Protein AF-A0A447N7Y9-F1 (afdb_monomer)

Solvent-accessible surface area (backbone atoms only — not comparable to full-atom values): 5799 Å² total; per-residue (Å²): 119,82,85,55,87,88,74,66,75,68,71,70,64,37,53,52,51,27,70,78,40,60,86,86,44,84,77,80,80,66,50,66,72,53,66,88,50,84,92,64,55,73,65,56,45,52,40,34,52,50,51,44,50,53,49,52,52,49,52,50,52,53,52,51,55,56,54,74,72,46,80,62,95,65,78,80,67,63,82,82,77,80,71,88,80,84,85,132

Structure (mmCIF, N/CA/C/O backbone):
data_AF-A0A447N7Y9-F1
#
_entry.id   AF-A0A447N7Y9-F1
#
loop_
_atom_site.group_PDB
_atom_site.id
_atom_site.type_symbol
_atom_site.label_atom_id
_atom_site.label_alt_id
_atom_site.label_comp_id
_atom_site.label_asym_id
_atom_site.label_entity_id
_atom_site.label_seq_id
_atom_site.pdbx_PDB_ins_code
_atom_site.Cartn_x
_atom_site.Cartn_y
_atom_site.Cartn_z
_atom_site.occupancy
_atom_site.B_iso_or_equiv
_atom_site.auth_seq_id
_atom_site.auth_comp_id
_atom_site.auth_asym_id
_atom_site.auth_atom_id
_atom_site.pdbx_PDB_model_num
ATOM 1 N N . MET A 1 1 ? -6.401 -9.817 12.881 1.00 54.88 1 MET A N 1
ATOM 2 C CA . MET A 1 1 ? -6.805 -10.060 11.483 1.00 54.88 1 MET A CA 1
ATOM 3 C C . MET A 1 1 ? -5.526 -10.062 10.674 1.00 54.88 1 MET A C 1
ATOM 5 O O . MET A 1 1 ? -4.841 -9.055 10.716 1.00 54.88 1 MET A O 1
ATOM 9 N N . ARG A 1 2 ? -5.148 -11.198 10.080 1.00 66.19 2 ARG A N 1
ATOM 10 C CA . ARG A 1 2 ? -3.969 -11.294 9.204 1.00 66.19 2 ARG A CA 1
ATOM 11 C C . ARG A 1 2 ? -4.407 -11.077 7.763 1.00 66.19 2 ARG A C 1
ATOM 13 O O . ARG A 1 2 ? -5.487 -11.539 7.394 1.00 66.19 2 ARG A O 1
ATOM 20 N N . LEU A 1 3 ? -3.580 -10.404 6.974 1.00 77.62 3 LEU A N 1
ATOM 21 C CA . LEU A 1 3 ? -3.799 -10.276 5.533 1.00 77.62 3 LEU A CA 1
ATOM 22 C C . LEU A 1 3 ? -3.519 -11.606 4.829 1.00 77.62 3 LEU A C 1
ATOM 24 O O . LEU A 1 3 ? -2.546 -12.295 5.137 1.00 77.62 3 LEU A O 1
ATOM 28 N N . GLY A 1 4 ? -4.389 -11.978 3.892 1.00 76.62 4 GLY A N 1
ATOM 29 C CA . GLY A 1 4 ? -4.171 -13.135 3.031 1.00 76.62 4 GLY A CA 1
ATOM 30 C C . GLY A 1 4 ? -3.244 -12.774 1.871 1.00 76.62 4 GLY A C 1
ATOM 31 O O . GLY A 1 4 ? -3.266 -11.650 1.379 1.00 76.62 4 GLY A O 1
ATOM 32 N N . ALA A 1 5 ? -2.460 -13.733 1.377 1.00 64.62 5 ALA A N 1
ATOM 33 C CA . ALA A 1 5 ? -1.550 -13.498 0.249 1.00 64.62 5 ALA A CA 1
ATOM 34 C C . ALA A 1 5 ? -2.273 -13.015 -1.029 1.00 64.62 5 ALA A C 1
ATOM 36 O O . ALA A 1 5 ? -1.709 -12.241 -1.792 1.00 64.62 5 ALA A O 1
ATOM 37 N N . GLN A 1 6 ? -3.536 -13.417 -1.220 1.00 72.12 6 GLN A N 1
ATOM 38 C CA . GLN A 1 6 ? -4.366 -13.039 -2.372 1.00 72.12 6 GLN A CA 1
ATOM 39 C C . GLN A 1 6 ? -5.232 -11.792 -2.124 1.00 72.12 6 GLN A C 1
ATOM 41 O O . GLN A 1 6 ? -5.983 -11.391 -3.007 1.00 72.12 6 GLN A O 1
ATOM 46 N N . SER A 1 7 ? -5.171 -11.185 -0.932 1.00 83.50 7 SER A N 1
ATOM 47 C CA . SER A 1 7 ? -6.030 -10.048 -0.566 1.00 83.50 7 SER A CA 1
ATOM 48 C C . SER A 1 7 ? -5.361 -8.686 -0.771 1.00 83.50 7 SER A C 1
ATOM 50 O O . SER A 1 7 ? -5.868 -7.684 -0.274 1.00 83.50 7 SER A O 1
ATOM 52 N N . VAL A 1 8 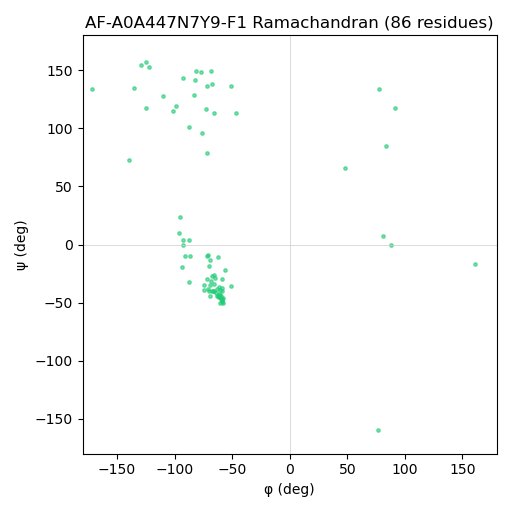? -4.196 -8.634 -1.428 1.00 90.44 8 VAL A N 1
ATOM 53 C CA . VAL A 1 8 ? -3.410 -7.406 -1.612 1.00 90.44 8 VAL A CA 1
ATOM 54 C C . VAL A 1 8 ? -2.920 -7.304 -3.052 1.00 90.44 8 VAL A C 1
ATOM 56 O O . VAL A 1 8 ? -2.389 -8.260 -3.611 1.00 90.44 8 VAL A O 1
ATOM 59 N N . GLN A 1 9 ? -3.066 -6.117 -3.635 1.00 92.25 9 GLN A N 1
ATOM 60 C CA . GLN A 1 9 ? -2.528 -5.753 -4.945 1.00 92.25 9 GLN A CA 1
ATOM 61 C C . GLN A 1 9 ? -1.613 -4.527 -4.806 1.00 92.25 9 GLN A C 1
ATOM 63 O O . GLN A 1 9 ? -1.797 -3.704 -3.906 1.00 92.25 9 GLN A O 1
ATOM 68 N N . PHE A 1 10 ? -0.636 -4.383 -5.706 1.00 92.56 10 PHE A N 1
ATOM 69 C CA . PHE A 1 10 ? 0.393 -3.338 -5.637 1.00 92.56 10 PHE A CA 1
ATOM 70 C C . PHE A 1 10 ? 0.456 -2.492 -6.916 1.00 92.56 10 PHE A C 1
ATOM 72 O O . PHE A 1 10 ? 0.093 -2.942 -8.00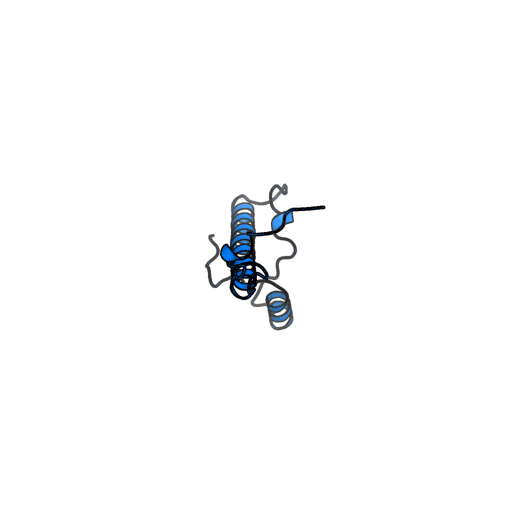1 1.00 92.56 10 PHE A O 1
ATOM 79 N N . GLY A 1 11 ? 0.988 -1.273 -6.790 1.00 91.06 11 GLY A N 1
ATOM 80 C CA . GLY A 1 11 ? 1.266 -0.383 -7.920 1.00 91.06 11 GLY A CA 1
ATOM 81 C C . GLY A 1 11 ? 0.029 0.316 -8.493 1.00 91.06 11 GLY A C 1
ATOM 82 O O . GLY A 1 11 ? -0.991 0.453 -7.831 1.00 91.06 11 GLY A O 1
ATOM 83 N N . LEU A 1 12 ? 0.128 0.795 -9.736 1.00 91.81 12 LEU A N 1
ATOM 84 C CA . LEU A 1 12 ? -0.956 1.541 -10.393 1.00 91.81 12 LEU A CA 1
ATOM 85 C C . LEU A 1 12 ? -2.192 0.679 -10.686 1.00 91.81 12 LEU A C 1
ATOM 87 O O . LEU A 1 12 ? -3.300 1.202 -10.713 1.00 91.81 12 LEU A O 1
ATOM 91 N N . ALA A 1 13 ? -2.014 -0.634 -10.853 1.00 90.81 13 ALA A N 1
ATOM 92 C CA . ALA A 1 13 ? -3.122 -1.559 -11.076 1.00 90.81 13 ALA A CA 1
ATOM 93 C C . ALA A 1 13 ? -4.101 -1.585 -9.890 1.00 90.81 13 ALA A C 1
ATOM 95 O O . ALA A 1 13 ? -5.308 -1.639 -10.104 1.00 90.81 13 ALA A O 1
ATOM 96 N N . SER A 1 14 ? -3.607 -1.471 -8.649 1.00 91.94 14 SER A N 1
ATOM 97 C CA . SER A 1 14 ? -4.490 -1.429 -7.477 1.00 91.94 14 SER A CA 1
ATOM 98 C C . SER A 1 14 ? -5.267 -0.116 -7.367 1.00 91.94 14 SER A C 1
ATOM 100 O O . SER A 1 14 ? -6.393 -0.117 -6.877 1.00 91.94 14 SER A O 1
ATOM 102 N N . LEU A 1 15 ? -4.705 0.995 -7.858 1.00 93.25 15 LEU A N 1
ATOM 103 C CA . LEU A 1 15 ? -5.426 2.264 -7.958 1.00 93.25 15 LEU A CA 1
ATOM 104 C C . LEU A 1 15 ? -6.526 2.196 -9.022 1.00 93.25 15 LEU A C 1
ATOM 106 O O . LEU A 1 15 ? -7.635 2.645 -8.758 1.00 93.25 15 LEU A O 1
ATOM 110 N N . ALA A 1 16 ? -6.230 1.631 -10.196 1.00 93.56 16 ALA A N 1
ATOM 111 C CA . ALA A 1 16 ? -7.226 1.443 -11.250 1.00 93.56 16 ALA A CA 1
ATOM 112 C C . ALA A 1 16 ? -8.399 0.583 -10.755 1.00 93.56 16 ALA A C 1
ATOM 114 O O . ALA A 1 16 ? -9.545 1.000 -10.861 1.00 93.56 16 ALA A O 1
ATOM 115 N N . HIS A 1 17 ? -8.107 -0.542 -10.095 1.00 92.81 17 HIS A N 1
ATOM 116 C CA . HIS A 1 17 ? -9.139 -1.412 -9.533 1.00 92.81 17 HIS A CA 1
ATOM 117 C C . HIS A 1 17 ? -10.006 -0.709 -8.474 1.00 92.81 17 HIS A C 1
ATOM 119 O O . HIS A 1 17 ? -11.218 -0.882 -8.461 1.00 92.81 17 HIS A O 1
ATOM 125 N N . TYR A 1 18 ? -9.410 0.136 -7.624 1.00 94.00 18 TYR A N 1
ATOM 126 C CA . TYR A 1 18 ? -10.170 0.954 -6.671 1.00 94.00 18 TYR A CA 1
ATOM 127 C C . TYR A 1 18 ? -11.058 2.007 -7.342 1.00 94.00 18 TYR A C 1
ATOM 129 O O . TYR A 1 18 ? -12.118 2.328 -6.818 1.00 94.00 18 TYR A O 1
ATOM 137 N N . ILE A 1 19 ? -10.631 2.572 -8.472 1.00 95.19 19 ILE A N 1
ATOM 138 C CA . ILE A 1 19 ? -11.446 3.532 -9.227 1.00 95.19 19 ILE A CA 1
ATOM 139 C C . ILE A 1 19 ? -12.642 2.828 -9.875 1.00 95.19 19 ILE A C 1
ATOM 141 O O . ILE A 1 19 ? -13.735 3.392 -9.874 1.00 95.19 19 ILE A O 1
ATOM 145 N N . ASP A 1 20 ? -12.434 1.618 -10.395 1.00 95.62 20 ASP A N 1
ATOM 146 C CA . ASP A 1 20 ? -13.480 0.838 -11.057 1.00 95.62 20 ASP A CA 1
ATOM 147 C C . ASP A 1 20 ? -14.524 0.304 -10.063 1.00 95.62 20 ASP A C 1
ATOM 149 O O . ASP A 1 20 ? -15.716 0.320 -10.372 1.00 95.62 20 ASP A O 1
ATOM 153 N N . ASP A 1 21 ? -14.103 -0.118 -8.863 1.00 93.62 21 ASP A N 1
ATOM 154 C CA . ASP A 1 21 ? -15.004 -0.647 -7.830 1.00 93.62 21 ASP A CA 1
ATOM 155 C C . ASP A 1 21 ? -14.654 -0.166 -6.400 1.00 93.62 21 ASP A C 1
ATOM 157 O O . ASP A 1 21 ? -14.147 -0.920 -5.563 1.00 93.62 21 ASP A O 1
ATOM 161 N N . PRO A 1 22 ? -14.922 1.109 -6.064 1.00 92.19 22 PRO A N 1
ATOM 162 C CA . PRO A 1 22 ? -14.540 1.687 -4.773 1.00 92.19 22 PRO A CA 1
ATOM 163 C C . PRO A 1 22 ? -15.354 1.164 -3.580 1.00 92.19 22 PRO A C 1
ATOM 165 O O . PRO A 1 22 ? -15.034 1.511 -2.443 1.00 92.19 22 PRO A O 1
ATOM 168 N N . GLN A 1 23 ? -16.433 0.406 -3.810 1.00 94.06 23 GLN A N 1
ATOM 169 C CA . GLN A 1 23 ? -17.272 -0.141 -2.735 1.00 94.06 23 GLN A CA 1
ATOM 170 C C . GLN A 1 23 ? -16.748 -1.491 -2.238 1.00 94.06 23 GLN A C 1
ATOM 172 O O . GLN A 1 23 ? -16.852 -1.785 -1.046 1.00 94.06 23 GLN A O 1
ATOM 177 N N . GLU A 1 24 ? -16.140 -2.278 -3.126 1.00 88.50 24 GLU A N 1
ATOM 178 C CA . GLU A 1 24 ? -15.669 -3.629 -2.809 1.00 88.50 24 GLU A CA 1
ATOM 179 C C . GLU A 1 24 ? -14.199 -3.668 -2.365 1.00 88.50 24 GLU A C 1
ATOM 181 O O . GLU A 1 24 ? -13.766 -4.624 -1.711 1.00 88.50 24 GLU A O 1
ATOM 186 N N . VAL A 1 25 ? -13.409 -2.629 -2.671 1.00 90.88 25 VAL A N 1
ATOM 187 C CA . VAL A 1 25 ? -11.983 -2.579 -2.312 1.00 90.88 25 VAL A CA 1
ATOM 188 C C . VAL A 1 25 ? -11.559 -1.300 -1.598 1.00 90.88 25 VAL A C 1
ATOM 190 O O . VAL A 1 25 ? -12.115 -0.221 -1.765 1.00 90.88 25 VAL A O 1
ATOM 193 N N . TRP A 1 26 ? -10.485 -1.422 -0.816 1.00 90.44 26 TRP A N 1
ATOM 194 C CA . TRP A 1 26 ? -9.867 -0.309 -0.104 1.00 90.44 26 TRP A CA 1
ATOM 195 C C . TRP A 1 26 ? -8.513 0.030 -0.715 1.00 90.44 26 TRP A C 1
ATOM 197 O O . TRP A 1 26 ? -7.636 -0.830 -0.817 1.00 90.44 26 TRP A O 1
ATOM 207 N N . PHE A 1 27 ? -8.307 1.304 -1.046 1.00 92.44 27 PHE A N 1
ATOM 208 C CA . PHE A 1 27 ? -7.003 1.803 -1.466 1.00 92.44 27 PHE A CA 1
ATOM 209 C C . PHE A 1 27 ? -6.271 2.489 -0.313 1.00 92.44 27 PHE A C 1
ATOM 211 O O . PHE A 1 27 ? -6.718 3.501 0.229 1.00 92.44 27 PHE A O 1
ATOM 218 N N . VAL A 1 28 ? -5.103 1.955 0.046 1.00 91.62 28 VAL A N 1
ATOM 219 C CA . VAL A 1 28 ? -4.259 2.516 1.105 1.00 91.62 28 VAL A CA 1
ATOM 220 C C . VAL A 1 28 ? -3.116 3.315 0.489 1.00 91.62 28 VAL A C 1
ATOM 222 O O . VAL A 1 28 ? -2.210 2.759 -0.131 1.00 91.62 28 VAL A O 1
ATOM 225 N N . LYS A 1 29 ? -3.112 4.631 0.723 1.00 90.81 29 LYS A N 1
ATOM 226 C CA . LYS A 1 29 ? -1.959 5.486 0.412 1.00 90.81 29 LYS A CA 1
ATOM 227 C C . LYS A 1 29 ? -0.936 5.424 1.537 1.00 90.81 29 LYS A C 1
ATOM 229 O O . LYS A 1 29 ? -1.273 5.695 2.682 1.00 90.81 29 LYS A O 1
ATOM 234 N N . SER A 1 30 ? 0.319 5.147 1.184 1.00 89.88 30 SER A N 1
ATOM 235 C CA . SER A 1 30 ? 1.467 5.174 2.102 1.00 89.88 30 SER A CA 1
ATOM 236 C C . SER A 1 30 ? 1.215 4.421 3.424 1.00 89.88 30 SER A C 1
ATOM 238 O O . SER A 1 30 ? 1.219 5.028 4.491 1.00 89.88 30 SER A O 1
ATOM 240 N N . PRO A 1 31 ? 1.031 3.085 3.414 1.00 91.56 31 PRO A N 1
ATOM 241 C CA . PRO A 1 31 ? 0.783 2.316 4.645 1.00 91.56 31 PRO A CA 1
ATOM 242 C C . PRO A 1 31 ? 1.884 2.495 5.706 1.00 91.56 31 PRO A C 1
ATOM 244 O O . PRO A 1 31 ? 1.644 2.334 6.898 1.00 91.56 31 PRO A O 1
ATOM 247 N N . LYS A 1 32 ? 3.088 2.898 5.286 1.00 93.69 32 LYS A N 1
ATOM 248 C CA . LYS A 1 32 ? 4.231 3.163 6.162 1.00 93.69 32 LYS A CA 1
ATOM 249 C C . LYS A 1 32 ? 4.018 4.349 7.109 1.00 93.69 32 LYS A C 1
ATOM 251 O O . LYS A 1 32 ? 4.574 4.324 8.200 1.00 93.69 32 LYS A O 1
ATOM 256 N N . SER A 1 33 ? 3.212 5.352 6.741 1.00 92.69 33 SER A N 1
ATOM 257 C CA . SER A 1 33 ? 2.957 6.517 7.610 1.00 92.69 33 SER A CA 1
ATOM 258 C C . SER A 1 33 ? 2.131 6.184 8.852 1.00 92.69 33 SER A C 1
ATOM 260 O O . SER A 1 33 ? 2.044 7.001 9.761 1.00 92.69 33 SER A O 1
ATOM 262 N N . PHE A 1 34 ? 1.515 5.003 8.892 1.00 91.00 34 PHE A N 1
ATOM 263 C CA . PHE A 1 34 ? 0.712 4.545 10.022 1.00 91.00 34 PHE A CA 1
ATOM 264 C C . PHE A 1 34 ? 1.531 3.759 11.056 1.00 91.00 34 PHE A C 1
ATOM 266 O O . PHE A 1 34 ? 1.042 3.498 12.155 1.00 91.00 34 PHE A O 1
ATOM 273 N N . LEU A 1 35 ? 2.783 3.406 10.743 1.00 91.56 35 LEU A N 1
ATOM 274 C CA . LEU A 1 35 ? 3.675 2.744 11.691 1.00 91.56 35 LEU A CA 1
ATOM 275 C C . LEU A 1 35 ? 4.134 3.753 12.752 1.00 91.56 35 LEU A C 1
ATOM 277 O O . LEU A 1 35 ? 4.799 4.735 12.434 1.00 91.56 35 LEU A O 1
ATOM 281 N N . GLY A 1 36 ? 3.765 3.514 14.012 1.00 86.31 36 GLY A N 1
ATOM 282 C CA . GLY A 1 36 ? 4.074 4.418 15.127 1.00 86.31 36 GLY A CA 1
ATOM 283 C C . GLY A 1 36 ? 3.139 5.627 15.255 1.00 86.31 36 GLY A C 1
ATOM 284 O O . GLY A 1 36 ? 3.389 6.493 16.091 1.00 86.31 36 GLY A O 1
ATOM 285 N N . ALA A 1 37 ? 2.057 5.692 14.470 1.00 90.56 37 ALA A N 1
ATOM 286 C CA . ALA A 1 37 ? 1.034 6.718 14.637 1.00 90.56 37 ALA A CA 1
ATOM 287 C C . ALA A 1 37 ? 0.275 6.530 15.964 1.00 90.56 37 ALA A C 1
ATOM 289 O O . ALA A 1 37 ? -0.090 5.414 16.344 1.00 90.56 37 ALA A O 1
ATOM 290 N N . SER A 1 38 ? 0.009 7.629 16.668 1.00 89.00 38 SER A N 1
ATOM 291 C CA . SER A 1 38 ? -0.807 7.626 17.882 1.00 89.00 38 SER A CA 1
ATOM 292 C C . SER A 1 38 ? -2.302 7.516 17.548 1.00 89.00 38 SER A C 1
ATOM 294 O O . SER A 1 38 ? -2.764 7.981 16.509 1.00 89.00 38 SER A O 1
ATOM 296 N N . GLY A 1 39 ? -3.079 6.880 18.432 1.00 90.75 39 GLY A N 1
ATOM 297 C CA . GLY A 1 39 ? -4.540 6.764 18.292 1.00 90.75 39 GLY A CA 1
ATOM 298 C C . GLY A 1 39 ? -5.046 5.560 17.487 1.00 90.75 39 GLY A C 1
ATOM 299 O O . GLY A 1 39 ? -6.257 5.368 17.387 1.00 90.75 39 GLY A O 1
ATOM 300 N N . LEU A 1 40 ? -4.157 4.714 16.959 1.00 92.56 40 LEU A N 1
ATOM 301 C CA . LEU A 1 40 ? -4.539 3.448 16.330 1.00 92.56 40 LEU A CA 1
ATOM 302 C C . LEU A 1 40 ? -4.742 2.345 17.372 1.00 92.56 40 LEU A C 1
ATOM 304 O O . LEU A 1 40 ? -3.973 2.211 18.326 1.00 92.56 40 LEU A O 1
ATOM 308 N N . LYS A 1 41 ? -5.756 1.500 17.159 1.00 94.25 41 LYS A N 1
ATOM 309 C CA . LYS A 1 41 ? -5.912 0.268 17.945 1.00 94.25 41 LYS A CA 1
ATOM 310 C C . LYS A 1 41 ? -4.779 -0.712 17.601 1.00 94.25 41 LYS A C 1
ATOM 312 O O . LYS A 1 41 ? -4.378 -0.760 16.435 1.00 94.25 41 LYS A O 1
ATOM 317 N N . PRO A 1 42 ? -4.324 -1.569 18.536 1.00 91.81 42 PRO A N 1
ATOM 318 C CA . PRO A 1 42 ? -3.266 -2.550 18.267 1.00 91.81 42 PRO A CA 1
ATOM 319 C C . PRO A 1 42 ? -3.518 -3.412 17.020 1.00 91.81 42 PRO A C 1
ATOM 321 O O . PRO A 1 42 ? -2.600 -3.708 16.263 1.00 91.81 42 PRO A O 1
ATOM 324 N N . GLN A 1 43 ? -4.779 -3.761 16.750 1.00 92.56 43 GLN A N 1
ATOM 325 C CA . GLN A 1 43 ? -5.157 -4.542 15.571 1.00 92.56 43 GLN A CA 1
ATOM 326 C C . GLN A 1 43 ? -4.967 -3.776 14.251 1.00 92.56 43 GLN A C 1
ATOM 328 O O . GLN A 1 43 ? -4.686 -4.400 13.232 1.00 92.56 43 GLN A O 1
ATOM 333 N N . GLN A 1 44 ? -5.123 -2.449 14.254 1.00 91.75 44 GLN A N 1
ATOM 334 C CA . GLN A 1 44 ? -4.878 -1.614 13.073 1.00 91.75 44 GLN A CA 1
ATOM 335 C C . GLN A 1 44 ? -3.380 -1.462 12.820 1.00 91.75 44 GLN A C 1
ATOM 337 O O . GLN A 1 44 ? -2.953 -1.533 11.673 1.00 91.75 44 GLN A O 1
ATOM 342 N N . VAL A 1 45 ? -2.581 -1.315 13.882 1.00 92.19 45 VAL A N 1
ATOM 343 C CA . VAL A 1 45 ? -1.115 -1.291 13.771 1.00 92.19 45 VAL A CA 1
ATOM 344 C C . VAL A 1 45 ? -0.614 -2.591 13.141 1.00 92.19 45 VAL A C 1
ATOM 346 O O . VAL A 1 45 ? 0.078 -2.537 12.129 1.00 92.19 45 VAL A O 1
ATOM 349 N N . ALA A 1 46 ? -1.066 -3.744 13.645 1.00 91.94 46 ALA A N 1
ATOM 350 C CA . ALA A 1 46 ? -0.715 -5.051 13.084 1.00 91.94 46 ALA A CA 1
ATOM 351 C C . ALA A 1 46 ? -1.120 -5.198 11.603 1.00 91.94 46 ALA A C 1
ATOM 353 O O . ALA A 1 46 ? -0.374 -5.758 10.806 1.00 91.94 46 ALA A O 1
ATOM 354 N N . LEU A 1 47 ? -2.278 -4.652 11.204 1.00 91.88 47 LEU A N 1
ATOM 355 C CA . LEU A 1 47 ? -2.697 -4.639 9.799 1.00 91.88 47 LEU A CA 1
ATOM 356 C C . LEU A 1 47 ? -1.726 -3.831 8.922 1.00 91.88 47 LEU A C 1
ATOM 358 O O . LEU A 1 47 ? -1.365 -4.276 7.834 1.00 91.88 47 LEU A O 1
ATOM 362 N N . PHE A 1 48 ? -1.295 -2.651 9.374 1.00 93.75 48 PHE A N 1
ATOM 363 C CA . PHE A 1 48 ? -0.341 -1.831 8.622 1.00 93.75 48 PHE A CA 1
ATOM 364 C C . PHE A 1 48 ? 1.061 -2.447 8.583 1.00 93.75 48 PHE A C 1
ATOM 366 O O . PHE A 1 48 ? 1.729 -2.351 7.552 1.00 93.75 48 PHE A O 1
ATOM 373 N N . GLU A 1 49 ? 1.494 -3.112 9.655 1.00 94.00 49 GLU A N 1
ATOM 374 C CA . GLU A 1 49 ? 2.735 -3.897 9.670 1.00 94.00 49 GLU A CA 1
ATOM 375 C C . GLU A 1 49 ? 2.699 -5.003 8.611 1.00 94.00 49 GLU A C 1
ATOM 377 O O . GLU A 1 49 ? 3.617 -5.097 7.790 1.00 94.00 49 GLU A O 1
ATOM 382 N N . ASP A 1 50 ? 1.604 -5.766 8.555 1.00 93.44 50 ASP A N 1
ATOM 383 C CA . ASP A 1 50 ? 1.391 -6.803 7.545 1.00 93.44 50 ASP A CA 1
ATOM 384 C C . ASP A 1 50 ? 1.370 -6.210 6.115 1.00 93.44 50 ASP A C 1
ATOM 386 O O . ASP A 1 50 ? 2.018 -6.755 5.217 1.00 93.44 50 ASP A O 1
ATOM 390 N N . LEU A 1 51 ? 0.707 -5.062 5.883 1.00 93.38 51 LEU A N 1
ATOM 391 C CA . LEU A 1 51 ? 0.695 -4.381 4.571 1.00 93.38 51 LEU A CA 1
ATOM 392 C C . LEU A 1 51 ? 2.094 -3.946 4.126 1.00 93.38 51 LEU A C 1
ATOM 394 O O . LEU A 1 51 ? 2.474 -4.133 2.966 1.00 93.38 51 LEU A O 1
ATOM 398 N N . VAL A 1 52 ? 2.866 -3.344 5.032 1.00 94.44 52 VAL A N 1
ATOM 399 C CA . VAL A 1 52 ? 4.231 -2.893 4.736 1.00 94.44 52 VAL A CA 1
ATOM 400 C C . VAL A 1 52 ? 5.141 -4.090 4.478 1.00 94.44 52 VAL A C 1
ATOM 402 O O . VAL A 1 52 ? 5.953 -4.042 3.552 1.00 94.44 52 VAL A O 1
ATOM 405 N N . CYS A 1 53 ? 4.984 -5.172 5.240 1.00 94.06 53 CYS A N 1
ATOM 406 C CA . CYS A 1 53 ? 5.717 -6.414 5.028 1.00 94.06 53 CYS A CA 1
ATOM 407 C C . CYS A 1 53 ? 5.428 -6.999 3.637 1.00 94.06 53 CYS A C 1
ATOM 409 O O . CYS A 1 53 ? 6.359 -7.244 2.865 1.00 94.06 53 CYS A O 1
ATOM 411 N N . ALA A 1 54 ? 4.150 -7.124 3.268 1.00 93.31 54 ALA A N 1
ATOM 412 C CA . ALA A 1 54 ? 3.739 -7.617 1.955 1.00 93.31 54 ALA A CA 1
ATOM 413 C C . ALA A 1 54 ? 4.295 -6.745 0.812 1.00 93.31 54 ALA A C 1
ATOM 415 O O . ALA A 1 54 ? 4.787 -7.266 -0.189 1.00 93.31 54 ALA A O 1
ATOM 416 N N . MET A 1 55 ? 4.307 -5.420 0.989 1.00 93.62 55 MET A N 1
ATOM 417 C CA . MET A 1 55 ? 4.902 -4.489 0.027 1.00 93.62 55 MET A CA 1
ATOM 418 C C . MET A 1 55 ? 6.414 -4.684 -0.120 1.00 93.62 55 MET A C 1
ATOM 420 O O . MET A 1 55 ? 6.925 -4.673 -1.237 1.00 93.62 55 MET A O 1
ATOM 424 N N . MET A 1 56 ? 7.140 -4.891 0.980 1.00 94.81 56 MET A N 1
ATOM 425 C CA . MET A 1 56 ? 8.582 -5.152 0.927 1.00 94.81 56 MET A CA 1
ATOM 426 C C . MET A 1 56 ? 8.903 -6.482 0.242 1.00 94.81 56 MET A C 1
ATOM 428 O O . MET A 1 56 ? 9.841 -6.545 -0.556 1.00 94.81 56 MET A O 1
ATOM 432 N N . VAL A 1 57 ? 8.111 -7.524 0.508 1.00 93.56 57 VAL A N 1
ATOM 433 C CA . VAL A 1 57 ? 8.209 -8.815 -0.187 1.00 93.56 57 VAL A CA 1
ATOM 434 C C . VAL A 1 57 ? 7.981 -8.626 -1.689 1.00 93.56 57 VAL A C 1
ATOM 436 O O . VAL A 1 57 ? 8.802 -9.074 -2.491 1.00 93.56 57 VAL A O 1
ATOM 439 N N . HIS A 1 58 ? 6.940 -7.884 -2.078 1.00 92.81 58 HIS A N 1
ATOM 440 C CA . HIS A 1 58 ? 6.670 -7.560 -3.478 1.00 92.81 58 HIS A CA 1
ATOM 441 C C . HIS A 1 58 ? 7.830 -6.798 -4.140 1.00 92.81 58 HIS A C 1
ATOM 443 O O . HIS A 1 58 ? 8.295 -7.206 -5.202 1.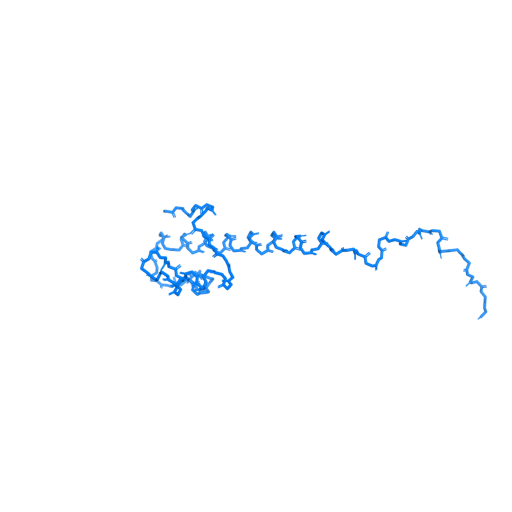00 92.81 58 HIS A O 1
ATOM 449 N N . ILE A 1 59 ? 8.356 -5.744 -3.501 1.00 94.19 59 ILE A N 1
ATOM 450 C CA . ILE A 1 59 ? 9.498 -4.966 -4.017 1.00 94.19 59 ILE A CA 1
ATOM 451 C C . ILE A 1 59 ? 10.720 -5.865 -4.23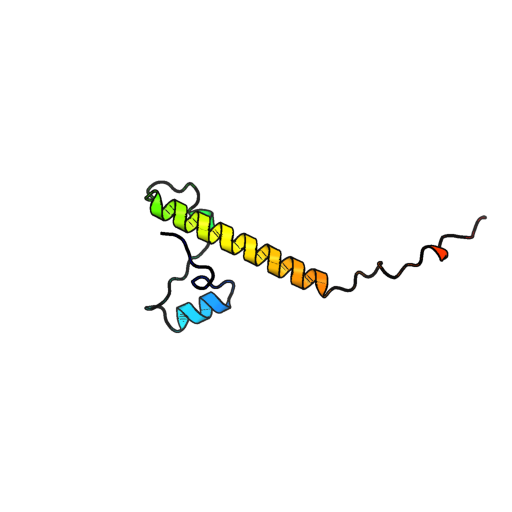2 1.00 94.19 59 ILE A C 1
ATOM 453 O O . ILE A 1 59 ? 11.345 -5.802 -5.291 1.00 94.19 59 ILE A O 1
ATOM 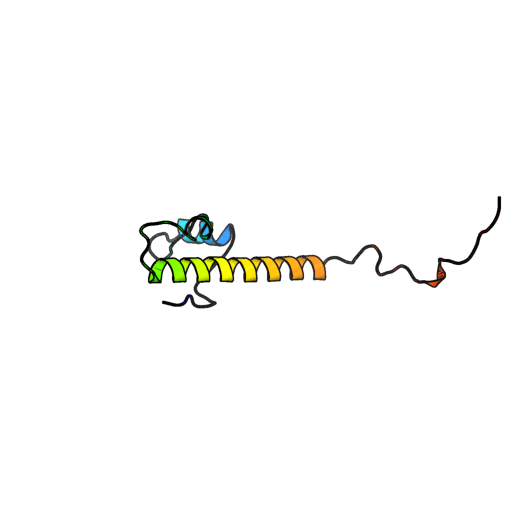457 N N . ARG A 1 60 ? 11.046 -6.728 -3.258 1.00 94.69 60 ARG A N 1
ATOM 458 C CA . ARG A 1 60 ? 12.157 -7.682 -3.373 1.00 94.69 60 ARG A CA 1
ATOM 459 C C . ARG A 1 60 ? 11.968 -8.603 -4.579 1.00 94.69 60 ARG A C 1
ATOM 461 O O . ARG A 1 60 ? 12.897 -8.744 -5.370 1.00 94.69 60 ARG A O 1
ATOM 468 N N . HIS A 1 61 ? 10.799 -9.226 -4.727 1.00 93.88 61 HIS A N 1
ATOM 469 C CA . HIS A 1 61 ? 10.539 -10.133 -5.849 1.00 93.88 61 HIS A CA 1
ATOM 470 C C . HIS A 1 61 ? 10.633 -9.420 -7.197 1.00 93.88 61 HIS A C 1
ATOM 472 O O . HIS A 1 61 ? 11.303 -9.916 -8.098 1.00 93.88 61 HIS A O 1
ATOM 478 N N . THR A 1 62 ? 10.041 -8.232 -7.313 1.00 93.19 62 THR A N 1
ATOM 479 C CA . THR A 1 62 ? 10.103 -7.420 -8.531 1.00 93.19 62 THR A CA 1
ATOM 480 C C . THR A 1 62 ? 11.546 -7.059 -8.892 1.00 93.19 62 THR A C 1
ATOM 482 O O . THR A 1 62 ? 11.940 -7.212 -10.047 1.00 93.19 62 THR A O 1
ATOM 485 N N . AL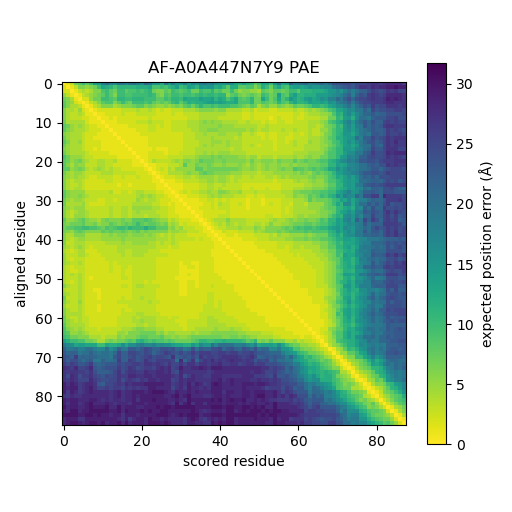A A 1 63 ? 12.361 -6.656 -7.913 1.00 94.12 63 ALA A N 1
ATOM 486 C CA . ALA A 1 63 ? 13.774 -6.352 -8.134 1.00 94.12 63 ALA A CA 1
ATOM 487 C C . ALA A 1 63 ? 14.572 -7.588 -8.588 1.00 94.12 63 ALA A C 1
ATOM 489 O O . ALA A 1 63 ? 15.336 -7.504 -9.547 1.00 94.12 63 ALA A O 1
ATOM 490 N N . HIS A 1 64 ? 14.367 -8.749 -7.955 1.00 93.12 64 HIS A N 1
ATOM 491 C CA . HIS A 1 64 ? 15.016 -9.994 -8.383 1.00 93.12 64 HIS A CA 1
ATOM 492 C C . HIS A 1 64 ? 14.644 -10.376 -9.819 1.00 93.12 64 HIS A C 1
ATOM 494 O O . HIS A 1 64 ? 15.531 -10.727 -10.594 1.00 93.12 64 HIS A O 1
ATOM 500 N N . SER A 1 65 ? 13.368 -10.264 -10.193 1.00 90.75 65 SER A N 1
ATOM 501 C CA . SER A 1 65 ? 12.912 -10.556 -11.557 1.00 90.75 65 SER A CA 1
ATOM 502 C C . SER A 1 65 ? 13.529 -9.616 -12.596 1.00 90.75 65 SER A C 1
ATOM 504 O O . SER A 1 65 ? 13.888 -10.059 -13.683 1.00 90.75 65 SER A O 1
ATOM 506 N N . GLN A 1 66 ? 13.697 -8.333 -12.264 1.00 89.56 66 GLN A N 1
ATOM 507 C CA . GLN A 1 66 ? 14.333 -7.357 -13.158 1.00 89.56 66 GLN A CA 1
ATOM 508 C C . GLN A 1 66 ? 15.823 -7.649 -13.370 1.00 89.56 66 GLN A C 1
ATOM 510 O O . GLN A 1 66 ? 16.316 -7.542 -14.490 1.00 89.56 66 GLN A O 1
ATOM 515 N N . LEU A 1 67 ? 16.535 -8.053 -12.315 1.00 84.88 67 LEU A N 1
ATOM 516 C CA . LEU A 1 67 ? 17.959 -8.386 -12.398 1.00 84.88 67 LEU A CA 1
ATOM 517 C C . LEU A 1 67 ? 18.208 -9.731 -13.090 1.00 84.88 67 LEU A C 1
ATOM 519 O O .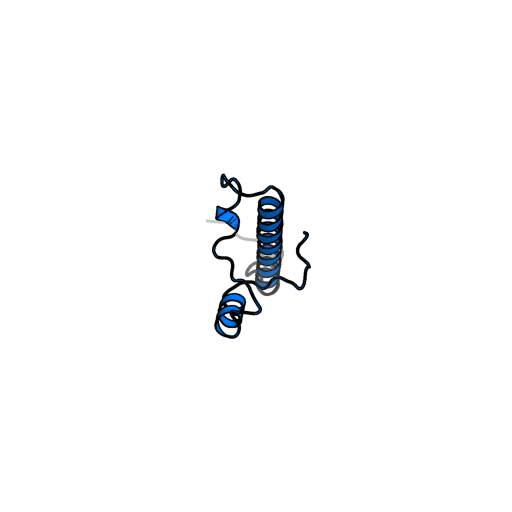 LEU A 1 67 ? 19.179 -9.856 -13.826 1.00 84.88 67 LEU A O 1
ATOM 523 N N . ALA A 1 68 ? 17.328 -10.718 -12.908 1.00 72.06 68 ALA A N 1
ATOM 524 C CA . ALA A 1 68 ? 17.442 -12.017 -13.573 1.00 72.06 68 ALA A CA 1
ATOM 525 C C . ALA A 1 68 ? 17.274 -11.934 -15.104 1.00 72.06 68 ALA A C 1
ATOM 527 O O . ALA A 1 68 ? 17.804 -12.778 -15.822 1.00 72.06 68 ALA A O 1
ATOM 528 N N . GLY A 1 69 ? 16.558 -10.921 -15.608 1.00 61.41 69 GLY A N 1
ATOM 529 C CA . GLY A 1 69 ? 16.436 -10.633 -17.044 1.00 61.41 69 GLY A CA 1
ATOM 530 C C . GLY A 1 69 ? 17.551 -9.741 -17.606 1.00 61.41 69 GLY A C 1
ATOM 531 O O . GLY A 1 69 ? 17.658 -9.585 -18.822 1.00 61.41 69 GLY A O 1
ATOM 532 N N . GLY A 1 70 ? 18.381 -9.152 -16.743 1.00 55.62 70 GLY A N 1
ATOM 533 C CA . GLY A 1 70 ? 19.535 -8.361 -17.139 1.00 55.62 70 GLY A CA 1
ATOM 534 C C . GLY A 1 70 ? 20.751 -9.258 -17.316 1.00 55.62 70 GLY A C 1
ATOM 535 O O . GLY A 1 70 ? 21.403 -9.617 -16.340 1.00 55.62 70 GLY A O 1
ATOM 536 N N . HIS A 1 71 ? 21.089 -9.591 -18.562 1.00 57.19 71 HIS A N 1
ATOM 537 C CA . HIS A 1 71 ? 22.448 -10.001 -18.912 1.00 57.19 71 HIS A CA 1
ATOM 538 C C . HIS A 1 71 ? 23.427 -9.002 -18.275 1.00 57.19 71 HIS A C 1
ATOM 540 O O . HIS A 1 71 ? 23.407 -7.825 -18.629 1.00 57.19 71 HIS A O 1
ATOM 546 N N . TYR A 1 72 ? 24.235 -9.437 -17.303 1.00 52.56 72 TYR A N 1
ATOM 547 C CA . TYR A 1 72 ? 25.274 -8.596 -16.712 1.00 52.56 72 TYR A CA 1
ATOM 548 C C . TYR A 1 72 ? 26.313 -8.315 -17.807 1.00 52.56 72 TYR A C 1
ATOM 550 O O . TYR A 1 72 ? 27.008 -9.253 -18.201 1.00 52.56 72 TYR A O 1
ATOM 558 N N . PRO A 1 73 ? 26.479 -7.066 -18.293 1.00 51.34 73 PRO A N 1
ATOM 559 C CA . PRO A 1 73 ? 27.499 -6.740 -19.286 1.00 51.34 73 PRO A CA 1
ATOM 560 C C . PRO A 1 73 ? 28.878 -6.797 -18.611 1.00 51.34 73 PRO A C 1
ATOM 562 O O . PRO A 1 73 ? 29.439 -5.798 -18.163 1.00 51.34 73 PRO A O 1
ATOM 565 N N . GLY A 1 74 ? 29.392 -8.010 -18.435 1.00 56.56 74 GLY A N 1
ATOM 566 C CA . GLY A 1 74 ? 30.584 -8.293 -17.644 1.00 56.56 74 GLY A CA 1
ATOM 567 C C . GLY A 1 74 ? 30.726 -9.749 -17.206 1.00 56.56 74 GLY A C 1
ATOM 568 O O . GLY A 1 74 ? 31.843 -10.136 -16.874 1.00 56.56 74 GLY A O 1
ATOM 569 N N . SER A 1 75 ? 29.662 -10.562 -17.248 1.00 59.16 75 SER A N 1
ATOM 570 C CA . SER A 1 75 ? 29.756 -12.005 -16.966 1.00 59.16 75 SER A CA 1
ATOM 571 C C . SER A 1 75 ? 30.487 -12.793 -18.057 1.00 59.16 75 SER A C 1
ATOM 573 O O . SER A 1 75 ? 30.969 -13.887 -17.790 1.00 59.16 75 SER A O 1
ATOM 575 N N . ASP A 1 76 ? 30.617 -12.217 -19.255 1.00 59.31 76 ASP A N 1
ATOM 576 C CA . ASP A 1 76 ? 31.217 -12.869 -20.428 1.00 59.31 76 ASP A CA 1
ATOM 577 C C . ASP A 1 76 ? 32.721 -12.584 -20.574 1.00 59.31 76 ASP A C 1
ATOM 579 O O . ASP A 1 76 ? 33.349 -12.985 -21.556 1.00 59.31 76 ASP A O 1
ATOM 583 N N . ARG A 1 7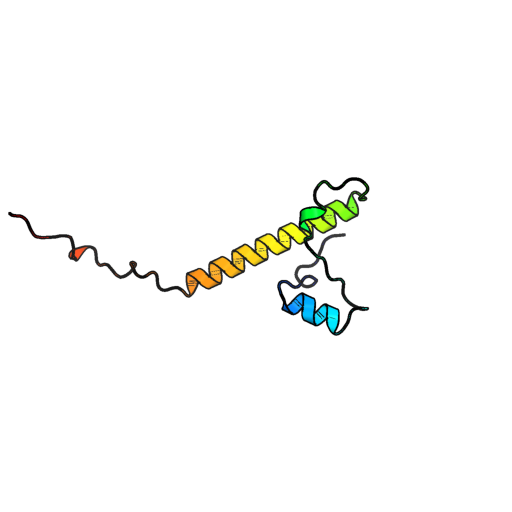7 ? 33.341 -11.874 -19.619 1.00 58.72 77 ARG A N 1
ATOM 584 C CA . ARG A 1 77 ? 34.795 -11.684 -19.645 1.00 58.72 77 ARG A CA 1
ATOM 585 C C . ARG A 1 77 ? 35.489 -12.966 -19.188 1.00 58.72 77 ARG A C 1
ATOM 587 O O . ARG A 1 77 ? 35.685 -13.179 -17.994 1.00 58.72 77 ARG A O 1
ATOM 594 N N . SER A 1 78 ? 35.895 -13.789 -20.156 1.00 55.34 78 SER A N 1
ATOM 595 C CA . SER A 1 78 ? 36.846 -14.879 -19.927 1.00 55.34 78 SER A CA 1
ATOM 596 C C . SER A 1 78 ? 38.100 -14.359 -19.205 1.00 55.34 78 SER A C 1
ATOM 598 O O . SER A 1 78 ? 38.638 -13.317 -19.599 1.00 55.34 78 SER A O 1
ATOM 600 N N . PRO A 1 79 ? 38.614 -15.082 -18.191 1.00 59.81 79 PRO A N 1
ATOM 601 C CA . PRO A 1 79 ? 39.843 -14.719 -17.478 1.00 59.81 79 PRO A CA 1
ATOM 602 C C . PRO A 1 79 ? 41.097 -14.710 -18.377 1.00 59.81 79 PRO A C 1
ATOM 604 O O . PRO A 1 79 ? 42.131 -14.170 -17.988 1.00 59.81 79 PRO A O 1
ATOM 607 N N . ASP A 1 80 ? 40.996 -15.231 -19.601 1.00 59.41 80 ASP A N 1
ATOM 608 C CA . ASP A 1 80 ? 42.101 -15.383 -20.554 1.00 59.41 80 ASP A CA 1
ATOM 609 C C . ASP A 1 80 ? 42.601 -14.056 -21.167 1.00 59.41 80 ASP A C 1
ATOM 611 O O . ASP A 1 80 ? 43.650 -14.024 -21.805 1.00 59.41 80 ASP A O 1
ATOM 615 N N . GLN A 1 81 ? 41.890 -12.940 -20.965 1.00 56.97 81 GLN A N 1
ATOM 616 C CA . GLN A 1 81 ? 42.258 -11.618 -21.509 1.00 56.97 81 GLN A CA 1
ATOM 617 C C . GLN A 1 81 ? 43.209 -10.803 -20.605 1.00 56.97 81 GLN A C 1
ATOM 619 O O . GLN A 1 81 ? 43.524 -9.660 -20.928 1.00 56.97 81 GLN A O 1
ATOM 624 N N . LEU A 1 82 ? 43.685 -11.350 -19.477 1.00 57.69 82 LEU A N 1
ATOM 625 C CA . LEU A 1 82 ? 44.556 -10.626 -18.532 1.00 57.69 82 LEU A CA 1
ATOM 626 C C . LEU A 1 82 ? 46.067 -10.872 -18.734 1.00 57.69 82 LEU A C 1
ATOM 628 O O . LEU A 1 82 ? 46.847 -10.690 -17.800 1.00 57.69 82 LEU A O 1
ATOM 632 N N . SER A 1 83 ? 46.507 -11.276 -19.931 1.00 66.25 83 SER A N 1
ATOM 633 C CA . SER A 1 83 ? 47.922 -11.579 -20.193 1.00 66.25 83 SER A CA 1
ATOM 634 C C . SER A 1 83 ? 48.493 -10.789 -21.379 1.00 66.25 83 SER A C 1
ATOM 636 O O . SER A 1 83 ? 48.072 -10.972 -22.516 1.00 66.25 83 SER A O 1
ATOM 638 N N . GLY A 1 84 ? 49.495 -9.944 -21.096 1.00 59.22 84 GLY A N 1
ATOM 639 C CA . GLY A 1 84 ? 50.301 -9.178 -22.064 1.00 59.22 84 GLY A CA 1
ATOM 640 C C . GLY A 1 84 ? 49.710 -7.794 -22.348 1.00 59.22 84 GLY A C 1
ATOM 641 O O . GLY A 1 84 ? 48.604 -7.673 -22.839 1.00 59.22 84 GLY A O 1
ATOM 642 N N . THR A 1 85 ? 50.347 -6.661 -22.061 1.00 55.69 85 THR A N 1
ATOM 643 C CA . THR A 1 85 ? 51.746 -6.252 -22.279 1.00 55.69 85 THR A CA 1
ATOM 644 C C . THR A 1 85 ? 51.875 -4.914 -21.518 1.00 55.69 85 THR A C 1
ATOM 646 O O . THR A 1 85 ? 50.968 -4.099 -21.592 1.00 55.69 85 THR A O 1
ATOM 649 N N . GLY A 1 86 ? 52.880 -4.588 -20.708 1.00 62.09 86 GLY A N 1
ATOM 650 C CA . GLY A 1 86 ? 54.278 -4.974 -20.776 1.00 62.09 86 GLY A CA 1
ATOM 651 C C . GLY A 1 86 ? 55.046 -4.055 -21.733 1.00 62.09 86 GLY A C 1
ATOM 652 O O . GLY A 1 86 ? 55.295 -4.470 -22.857 1.00 62.09 86 GLY A O 1
ATOM 653 N N . ARG A 1 87 ? 55.512 -2.894 -21.227 1.00 52.94 87 ARG A N 1
ATOM 654 C CA . ARG A 1 87 ? 56.423 -1.896 -21.860 1.00 52.94 87 ARG A CA 1
ATOM 655 C C . ARG A 1 87 ? 55.720 -0.988 -22.895 1.00 52.94 87 ARG A C 1
ATOM 657 O O . ARG A 1 87 ? 55.016 -1.497 -23.750 1.00 52.94 87 ARG A O 1
ATOM 664 N N . ARG A 1 88 ? 55.885 0.335 -22.930 1.00 53.12 88 ARG A N 1
ATOM 665 C CA . ARG A 1 88 ? 56.873 1.285 -22.388 1.00 53.12 88 ARG A CA 1
ATOM 666 C C . ARG A 1 88 ? 56.155 2.560 -21.958 1.00 53.12 88 ARG A C 1
ATOM 668 O O . ARG A 1 88 ? 55.088 2.825 -22.551 1.00 53.12 88 ARG A O 1
#

Nearest PDB structures (foldseek):
  7un1-assembly1_G  TM=5.780E-01  e=3.929E+00  Homo sapiens

Radius of gyration: 22.81 Å; Cα contacts (8 Å, |Δi|>4): 31; chains: 1; bounding box: 74×23×41 Å

pLDDT: mean 82.42, std 15.19, range [51.34, 95.62]

Organism: Salmonella enterica I (N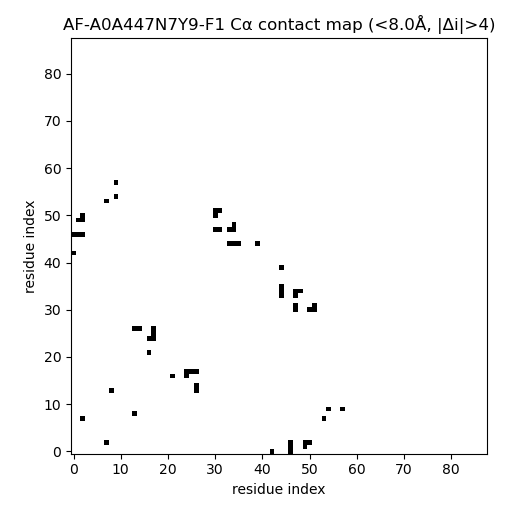CBI:txid59201)

Secondary structure (DSSP, 8-state):
-PPPTTS---SHHHHHHHHH-TTT----S-GGGGTT-TT--HHHHHHHHHHHHHHHHHHHHHHHHHHHTS--TTTT--GGG-------

Mean predicted aligned error: 10.77 Å

Sequence (88 aa):
MRLGAQSVQFGLASLAHYIDDPQEVWFVKSPKSFLGASGLKPQQVALFEDLVCAMMVHIRHTAHSQLAGGHYPGSDRSPDQLSGTGRR

Foldseek 3Di:
DADDLVQDDDDVVLVVVCVVPVPVDDDDDPLVVCQVDPPDDPVSNVHSVNVVVSVVVVVVVVVVVVVVPDPDPPPPDDPVPPDDDDDD